Protein AF-A0AAN8VWY6-F1 (afdb_monomer)

Structure (mmCIF, N/CA/C/O backbone):
data_AF-A0AAN8VWY6-F1
#
_entry.id   AF-A0AAN8VWY6-F1
#
loop_
_atom_site.group_PDB
_atom_site.id
_atom_site.type_symbol
_atom_site.label_atom_id
_atom_site.label_alt_id
_atom_site.label_comp_id
_atom_site.label_asym_id
_atom_site.label_entity_id
_atom_site.label_seq_id
_atom_site.pdbx_PDB_ins_code
_atom_site.Cartn_x
_atom_site.Cartn_y
_atom_site.Cartn_z
_atom_site.occupancy
_atom_site.B_iso_or_equiv
_atom_site.auth_seq_id
_atom_site.auth_comp_id
_atom_site.auth_asym_id
_atom_site.auth_atom_id
_atom_site.pdbx_PDB_model_num
ATOM 1 N N . MET A 1 1 ? 8.980 4.380 -12.038 1.00 93.88 1 MET A N 1
ATOM 2 C CA . MET A 1 1 ? 10.421 4.209 -11.724 1.00 93.88 1 MET A CA 1
ATOM 3 C C . MET A 1 1 ? 11.357 4.432 -12.914 1.00 93.88 1 MET A C 1
ATOM 5 O O . MET A 1 1 ? 12.568 4.372 -12.727 1.00 93.88 1 MET A O 1
ATOM 9 N N . LYS A 1 2 ? 10.829 4.715 -14.115 1.00 95.88 2 LYS A N 1
ATOM 10 C CA . LYS A 1 2 ? 11.618 5.218 -15.242 1.00 95.88 2 LYS A CA 1
ATOM 11 C C . LYS A 1 2 ? 11.427 6.724 -15.380 1.00 95.88 2 LYS A C 1
ATOM 13 O O . LYS A 1 2 ? 10.359 7.226 -15.027 1.00 95.88 2 LYS A O 1
ATOM 18 N N . ASP A 1 3 ? 12.449 7.414 -15.858 1.00 96.75 3 ASP A N 1
ATOM 19 C CA . ASP A 1 3 ? 12.365 8.821 -16.234 1.00 96.75 3 ASP A CA 1
ATOM 20 C C . ASP A 1 3 ? 11.549 8.999 -17.539 1.00 96.75 3 ASP A C 1
ATOM 22 O O . ASP A 1 3 ? 11.211 8.009 -18.202 1.00 96.75 3 ASP A O 1
ATOM 26 N N . PRO A 1 4 ? 11.222 10.240 -17.948 1.00 97.50 4 PRO A N 1
ATOM 27 C CA . PRO A 1 4 ? 10.531 10.488 -19.217 1.00 97.50 4 PRO A CA 1
ATOM 28 C C . PRO A 1 4 ? 11.289 10.011 -20.471 1.00 97.50 4 PRO A C 1
ATOM 30 O O . PRO A 1 4 ? 10.675 9.862 -21.523 1.00 97.50 4 PRO A O 1
ATOM 33 N N . GLY A 1 5 ? 12.603 9.777 -20.381 1.00 97.38 5 GLY A N 1
ATOM 34 C CA . GLY A 1 5 ? 13.432 9.205 -21.447 1.00 97.38 5 GLY A CA 1
ATOM 35 C C . GLY A 1 5 ? 13.441 7.671 -21.478 1.00 97.38 5 GLY A C 1
ATOM 36 O O . GLY A 1 5 ? 14.010 7.087 -22.396 1.00 97.38 5 GLY A O 1
ATOM 37 N N . GLY A 1 6 ? 12.807 7.011 -20.505 1.00 96.56 6 GLY A N 1
ATOM 38 C CA . 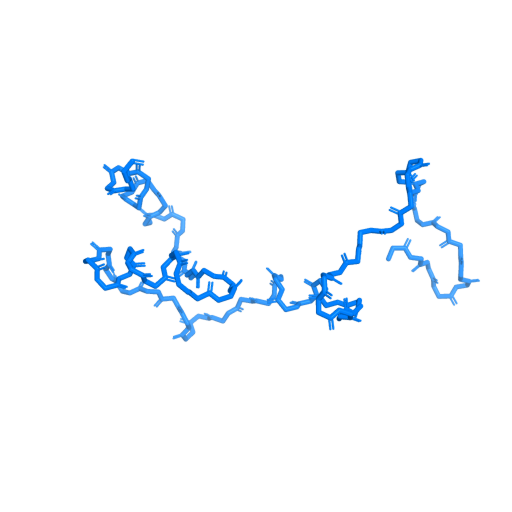GLY A 1 6 ? 12.739 5.557 -20.386 1.00 96.56 6 GLY A CA 1
ATOM 39 C C . GLY A 1 6 ? 13.899 4.913 -19.620 1.00 96.56 6 GLY A C 1
ATOM 40 O O . GLY A 1 6 ? 13.928 3.681 -19.522 1.00 96.56 6 GLY A O 1
ATOM 41 N N . ASN A 1 7 ? 14.821 5.696 -19.051 1.00 97.44 7 ASN A N 1
ATOM 42 C CA . ASN A 1 7 ? 15.915 5.175 -18.228 1.00 97.44 7 ASN A CA 1
ATOM 43 C C . ASN A 1 7 ? 15.428 4.877 -16.811 1.00 97.44 7 ASN A C 1
ATOM 45 O O . ASN A 1 7 ? 14.538 5.550 -16.293 1.00 97.44 7 ASN A O 1
ATOM 49 N N . TRP A 1 8 ? 16.024 3.882 -16.159 1.00 97.19 8 TRP A N 1
ATOM 50 C CA . TRP A 1 8 ? 15.749 3.597 -14.753 1.00 97.19 8 TRP A CA 1
ATOM 51 C C . TRP A 1 8 ? 16.313 4.698 -13.851 1.00 97.19 8 TRP A C 1
ATOM 53 O O . TRP A 1 8 ? 17.467 5.088 -13.997 1.00 97.19 8 TRP A O 1
ATOM 63 N N . ILE A 1 9 ? 15.500 5.180 -12.906 1.00 97.50 9 ILE A N 1
ATOM 64 C CA . ILE A 1 9 ? 15.942 6.150 -11.887 1.00 97.50 9 ILE A CA 1
ATOM 65 C C . ILE A 1 9 ? 16.817 5.444 -10.833 1.00 97.50 9 ILE A C 1
ATOM 67 O O . ILE A 1 9 ? 17.765 6.027 -10.317 1.00 97.50 9 ILE A O 1
ATOM 71 N N . TYR A 1 10 ? 16.508 4.173 -10.560 1.00 96.88 10 TYR A N 1
ATOM 72 C CA . TYR A 1 10 ? 17.270 3.241 -9.728 1.00 96.88 10 TYR A CA 1
ATOM 73 C C . TYR A 1 10 ? 17.172 1.843 -10.336 1.00 96.88 10 TYR A C 1
ATOM 75 O O . TYR A 1 10 ? 16.150 1.525 -10.954 1.00 96.88 10 TYR A O 1
ATOM 83 N N . ASP A 1 11 ? 18.200 1.016 -10.140 1.00 96.88 11 ASP A N 1
ATOM 84 C CA . ASP A 1 11 ? 18.205 -0.355 -10.650 1.00 96.88 11 ASP A CA 1
ATOM 85 C C . ASP A 1 11 ? 17.011 -1.148 -10.091 1.00 96.88 11 ASP A C 1
ATOM 87 O O . ASP A 1 11 ? 16.771 -1.130 -8.877 1.00 96.88 11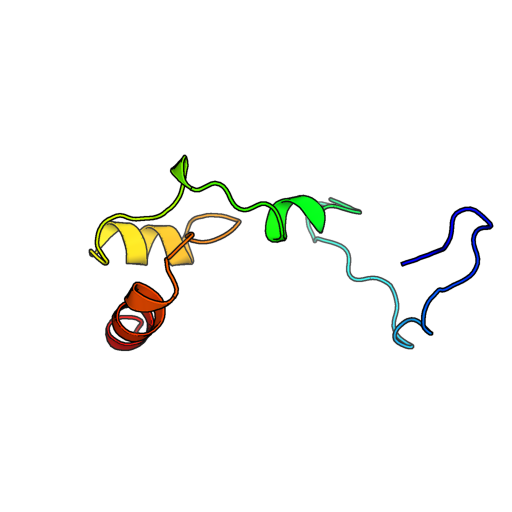 ASP A O 1
ATOM 91 N N . PRO A 1 12 ? 16.231 -1.826 -10.955 1.00 96.19 12 PRO A N 1
ATOM 92 C CA . PRO A 1 12 ? 15.131 -2.649 -10.490 1.00 96.19 12 PRO A CA 1
ATOM 93 C C . PRO A 1 12 ? 15.667 -3.881 -9.746 1.00 96.19 12 PRO A C 1
ATOM 95 O O . PRO A 1 12 ? 16.799 -4.317 -9.984 1.00 96.19 12 PRO A O 1
ATOM 98 N N . PRO A 1 13 ? 14.851 -4.495 -8.875 1.00 95.62 13 PRO A N 1
ATOM 99 C CA . PRO A 1 13 ? 15.162 -5.811 -8.335 1.00 95.62 13 PRO A CA 1
ATOM 100 C C . PRO A 1 13 ? 15.473 -6.825 -9.447 1.00 95.62 13 PRO A C 1
ATOM 102 O O . PRO A 1 13 ? 14.917 -6.750 -10.539 1.00 95.62 13 PRO A O 1
ATOM 105 N N . ALA A 1 14 ? 16.348 -7.793 -9.162 1.00 96.88 14 ALA A N 1
ATOM 106 C CA . ALA A 1 14 ? 16.834 -8.758 -10.157 1.00 96.88 14 ALA A CA 1
ATOM 107 C C . ALA A 1 14 ? 15.806 -9.834 -10.567 1.00 96.88 14 ALA A C 1
ATOM 109 O O . ALA A 1 14 ? 16.100 -10.663 -11.425 1.00 96.88 14 ALA A O 1
ATOM 110 N N . TYR A 1 15 ? 14.639 -9.862 -9.924 1.00 95.88 15 TYR A N 1
ATOM 111 C CA . TYR A 1 15 ? 13.560 -10.804 -10.210 1.00 95.88 15 TYR A CA 1
ATOM 112 C C . TYR A 1 15 ? 12.519 -10.188 -11.159 1.00 95.88 15 TYR A C 1
ATOM 114 O O . TYR A 1 15 ? 12.443 -8.970 -11.318 1.00 95.88 15 TYR A O 1
ATOM 122 N N . GLU A 1 16 ? 11.704 -11.042 -11.781 1.00 93.94 16 GLU A N 1
ATOM 123 C CA . GLU A 1 16 ? 10.640 -10.614 -12.698 1.00 93.94 16 GLU A CA 1
ATOM 124 C C . GLU A 1 16 ? 9.567 -9.763 -11.998 1.00 93.94 16 GLU A C 1
ATOM 126 O O . GLU A 1 16 ? 9.285 -9.988 -10.821 1.00 93.94 16 GLU A O 1
ATOM 131 N N . PRO A 1 17 ? 8.918 -8.810 -12.693 1.00 91.75 17 PRO A N 1
ATOM 132 C CA . PRO A 1 17 ? 7.888 -7.970 -12.093 1.00 91.75 17 PRO A CA 1
ATOM 133 C C . PRO A 1 17 ? 6.821 -8.778 -11.350 1.00 91.75 17 PRO A C 1
ATOM 135 O O . PRO A 1 17 ? 6.356 -9.814 -11.825 1.00 91.75 17 PRO A O 1
ATOM 138 N N . ILE A 1 18 ? 6.401 -8.269 -10.193 1.00 92.12 18 ILE A N 1
ATOM 139 C CA . ILE A 1 18 ? 5.278 -8.841 -9.451 1.00 92.12 18 ILE A CA 1
ATOM 140 C C . ILE A 1 18 ? 4.003 -8.564 -10.255 1.00 92.12 18 ILE A C 1
ATOM 142 O O . ILE A 1 18 ? 3.724 -7.414 -10.600 1.00 92.12 18 ILE A O 1
ATOM 146 N N . VAL A 1 19 ? 3.246 -9.619 -10.553 1.00 92.19 19 VAL A N 1
ATOM 147 C CA . VAL A 1 19 ? 1.973 -9.560 -11.282 1.00 92.19 19 VAL A CA 1
ATOM 148 C C . VAL A 1 19 ? 0.895 -10.213 -10.425 1.00 92.19 19 VAL A C 1
ATOM 150 O O . VAL A 1 19 ? 1.153 -11.228 -9.777 1.00 92.19 19 VAL A O 1
ATOM 153 N N . ALA A 1 20 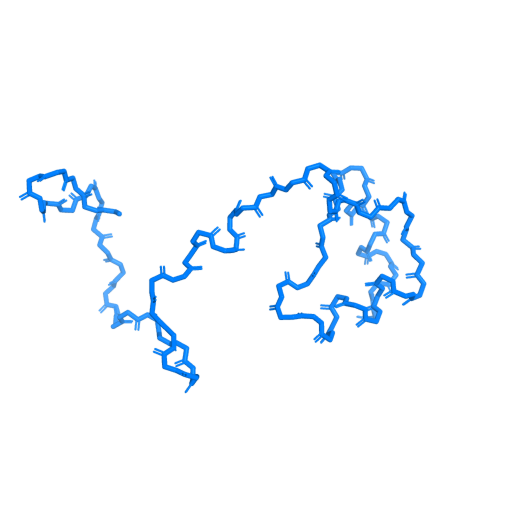? -0.297 -9.619 -10.399 1.00 91.00 20 ALA A N 1
ATOM 154 C CA . ALA A 1 20 ? -1.424 -10.167 -9.659 1.00 91.00 20 ALA A CA 1
ATOM 155 C C . ALA A 1 20 ? -1.962 -11.444 -10.324 1.00 91.00 20 ALA A C 1
ATOM 157 O O . ALA A 1 20 ? -1.942 -11.579 -11.549 1.00 91.00 20 ALA A O 1
ATOM 158 N N . GLU A 1 21 ? -2.491 -12.366 -9.518 1.00 92.50 21 GLU A N 1
ATOM 159 C CA . GLU A 1 21 ? -3.114 -13.603 -10.014 1.00 92.50 21 GLU A CA 1
ATOM 160 C C . GLU A 1 21 ? -4.319 -13.318 -10.927 1.00 92.50 21 GLU A C 1
ATOM 162 O O . GLU A 1 21 ? -4.545 -14.029 -11.903 1.00 92.50 21 GLU A O 1
ATOM 167 N N . ASP A 1 22 ? -5.046 -12.228 -10.659 1.00 91.56 22 ASP A N 1
ATOM 168 C CA . ASP A 1 22 ? -6.176 -11.763 -11.470 1.00 91.56 22 ASP A CA 1
ATOM 169 C C . ASP A 1 22 ? -5.759 -11.094 -12.799 1.00 91.56 22 ASP A C 1
ATOM 171 O O . ASP A 1 22 ? -6.612 -10.673 -13.580 1.00 91.56 22 ASP A O 1
ATOM 175 N N . GLY A 1 23 ? -4.452 -11.004 -13.075 1.00 90.31 23 GLY A N 1
ATOM 176 C CA . GLY A 1 23 ? -3.891 -10.403 -14.283 1.00 90.31 23 GLY A CA 1
ATOM 177 C C . GLY A 1 23 ? -3.820 -8.874 -14.266 1.00 90.31 23 GLY A C 1
ATOM 178 O O . GLY A 1 23 ? -3.380 -8.282 -15.254 1.00 90.31 23 GLY A O 1
ATOM 179 N N . THR A 1 24 ? -4.214 -8.216 -13.170 1.00 91.88 24 THR A N 1
ATOM 180 C CA . THR A 1 24 ? -4.054 -6.766 -13.015 1.00 91.88 24 THR A CA 1
ATOM 181 C C . THR A 1 24 ? -2.568 -6.399 -13.018 1.00 91.88 24 THR A C 1
ATOM 183 O O . THR A 1 24 ? -1.756 -6.990 -12.304 1.00 91.88 24 THR A O 1
ATOM 186 N N . VAL A 1 25 ? -2.208 -5.387 -13.809 1.00 92.44 25 VAL A N 1
ATOM 187 C CA . VAL A 1 25 ? -0.846 -4.847 -13.902 1.00 92.44 25 VAL A C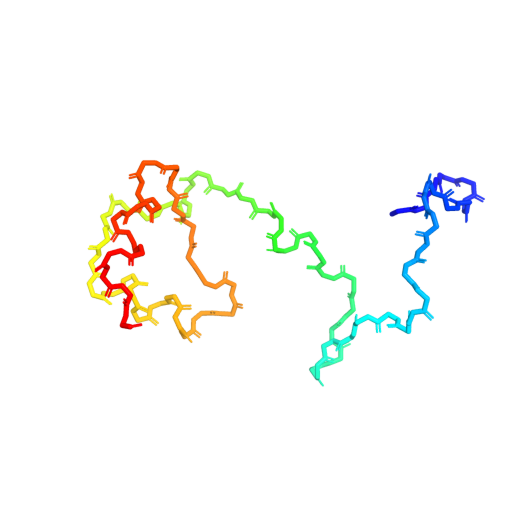A 1
ATOM 188 C C . VAL A 1 25 ? -0.850 -3.345 -13.640 1.00 92.44 25 VAL A C 1
ATOM 190 O O . VAL A 1 25 ? -1.825 -2.660 -13.935 1.00 92.44 25 VAL A O 1
ATOM 193 N N . HIS A 1 26 ? 0.271 -2.830 -13.128 1.00 91.00 26 HIS A N 1
ATOM 194 C CA . HIS A 1 26 ? 0.517 -1.392 -12.940 1.00 91.00 26 HIS A CA 1
ATOM 195 C C . HIS A 1 26 ? -0.458 -0.669 -11.991 1.00 91.00 26 HIS A C 1
ATOM 197 O O . HIS A 1 26 ? -0.705 0.514 -12.177 1.00 91.00 26 HIS A O 1
ATOM 203 N N . ASN A 1 27 ? -0.959 -1.349 -10.959 1.00 93.19 27 ASN A N 1
ATOM 204 C CA . ASN A 1 27 ? -1.936 -0.822 -9.997 1.00 93.19 27 ASN A CA 1
ATOM 205 C C . ASN A 1 27 ? -1.323 -0.314 -8.679 1.00 93.19 27 ASN A C 1
ATOM 207 O O . ASN A 1 27 ? -2.007 -0.266 -7.659 1.00 93.19 27 ASN A O 1
ATOM 211 N N . LEU A 1 28 ? -0.027 0.012 -8.662 1.00 94.31 28 LEU A N 1
ATOM 212 C CA . LEU A 1 28 ? 0.654 0.485 -7.449 1.00 94.31 28 LEU A CA 1
ATOM 213 C C . LEU A 1 28 ? 0.010 1.765 -6.891 1.00 94.31 28 LEU A C 1
ATOM 215 O O . LEU A 1 28 ? -0.021 1.960 -5.682 1.00 94.31 28 LEU A O 1
ATOM 219 N N . ASP A 1 29 ? -0.505 2.622 -7.768 1.00 94.75 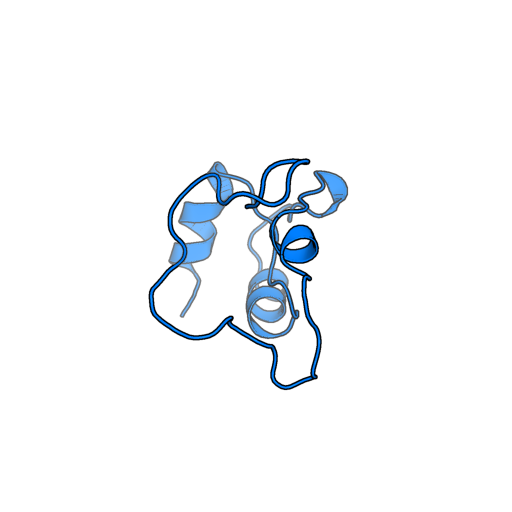29 ASP A N 1
ATOM 220 C CA . ASP A 1 29 ? -1.222 3.844 -7.414 1.00 94.75 29 ASP A CA 1
ATOM 221 C C . ASP A 1 29 ? -2.413 3.576 -6.488 1.00 94.75 29 ASP A C 1
ATOM 223 O O . ASP A 1 29 ? -2.574 4.295 -5.511 1.00 94.75 29 ASP A O 1
ATOM 227 N N . GLN A 1 30 ? -3.158 2.489 -6.705 1.00 92.69 30 GLN A N 1
ATOM 228 C CA . GLN A 1 30 ? -4.318 2.120 -5.880 1.00 92.69 30 GLN A CA 1
ATOM 229 C C . GLN A 1 30 ? -3.945 1.766 -4.434 1.00 92.69 30 GLN A C 1
ATOM 231 O O . GLN A 1 30 ? -4.771 1.899 -3.540 1.00 92.69 30 GLN A O 1
ATOM 236 N N . TYR A 1 31 ? -2.708 1.320 -4.197 1.00 93.62 31 TYR A N 1
ATOM 237 C CA . TYR A 1 31 ? -2.193 1.033 -2.852 1.00 93.62 31 TYR A CA 1
ATOM 238 C C . TYR A 1 31 ? -1.533 2.253 -2.196 1.00 93.62 31 TYR A C 1
ATOM 240 O O . TYR A 1 31 ? -1.297 2.248 -0.991 1.00 93.62 31 TYR A O 1
ATOM 248 N N . LEU A 1 32 ? -1.174 3.271 -2.985 1.00 95.19 32 LEU A N 1
ATOM 249 C CA . LEU A 1 32 ? -0.551 4.505 -2.499 1.00 95.19 32 LEU A CA 1
ATOM 250 C C . LEU A 1 32 ? -1.564 5.628 -2.286 1.00 95.19 32 LEU A C 1
ATOM 252 O O . LEU A 1 32 ? -1.296 6.553 -1.517 1.00 95.19 32 LEU A O 1
ATOM 256 N N . GLU A 1 33 ? -2.681 5.590 -3.007 1.00 95.19 33 GLU A N 1
ATOM 257 C CA . GLU A 1 33 ? -3.740 6.572 -2.882 1.00 95.19 33 GLU A CA 1
ATOM 258 C C . GLU A 1 33 ? -4.322 6.531 -1.468 1.00 95.19 33 GLU A C 1
ATOM 260 O O . GLU A 1 33 ? -4.704 5.488 -0.946 1.00 95.19 33 GLU A O 1
ATOM 265 N N . MET A 1 34 ? -4.362 7.700 -0.836 1.00 94.31 34 MET A N 1
ATOM 266 C CA . MET A 1 34 ? -4.923 7.882 0.493 1.00 94.31 34 MET A CA 1
ATOM 267 C C . MET A 1 34 ? -5.857 9.080 0.454 1.00 94.31 34 MET A C 1
ATOM 269 O O . MET A 1 34 ? -5.468 10.174 0.036 1.00 94.31 34 MET A O 1
ATOM 273 N N . SER A 1 35 ? -7.076 8.887 0.941 1.00 94.44 35 SER A N 1
ATOM 274 C CA . SER A 1 35 ? -8.069 9.942 1.092 1.00 94.44 35 SER A CA 1
ATOM 275 C C . SER A 1 35 ? -8.424 10.106 2.559 1.00 94.44 35 SER A C 1
ATOM 277 O O . SER A 1 35 ? -8.745 9.143 3.248 1.00 94.44 35 SER A O 1
ATOM 279 N N . ALA A 1 36 ? -8.456 11.349 3.037 1.00 93.06 36 ALA A N 1
ATOM 280 C CA . ALA A 1 36 ? -8.923 11.642 4.391 1.00 93.06 36 ALA A CA 1
ATOM 281 C C . ALA A 1 36 ? -10.386 11.208 4.626 1.00 93.06 36 ALA A C 1
ATOM 283 O O . ALA A 1 36 ? -10.792 11.037 5.772 1.00 93.06 36 ALA A O 1
ATOM 284 N N . ALA A 1 37 ? -11.175 11.041 3.556 1.00 94.25 37 ALA A N 1
ATOM 285 C CA . ALA A 1 37 ? -12.549 10.554 3.643 1.00 94.25 37 ALA A CA 1
ATOM 286 C C . ALA A 1 37 ? -12.638 9.060 3.997 1.00 94.25 37 ALA A C 1
ATOM 288 O O . ALA A 1 37 ? -13.644 8.647 4.570 1.00 94.25 37 ALA A O 1
ATOM 289 N N . ASP A 1 38 ? -11.590 8.291 3.696 1.00 93.31 38 ASP A N 1
ATOM 290 C CA . ASP A 1 38 ? -11.557 6.834 3.866 1.00 93.31 38 ASP A CA 1
ATOM 291 C C . ASP A 1 38 ? -10.907 6.417 5.197 1.00 93.31 38 ASP A C 1
ATOM 293 O O . ASP A 1 38 ? -10.819 5.233 5.513 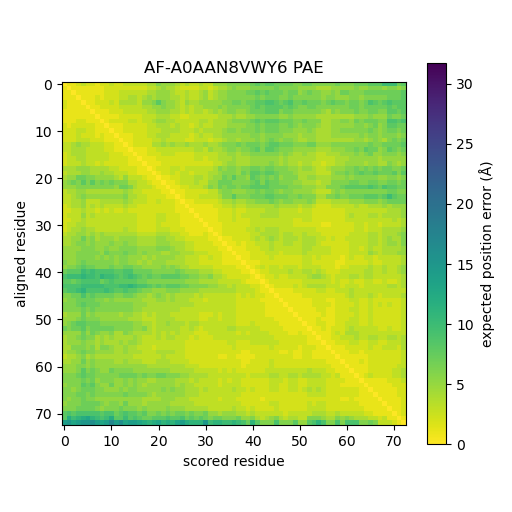1.00 93.31 38 ASP A O 1
ATOM 297 N N . VAL A 1 39 ? -10.456 7.390 5.997 1.00 95.00 39 VAL A N 1
ATOM 298 C CA . VAL A 1 39 ? -9.847 7.144 7.307 1.00 95.00 39 VAL A CA 1
ATOM 299 C C . VAL A 1 39 ? -10.908 6.647 8.287 1.00 95.00 39 VAL A C 1
ATOM 301 O O . VAL A 1 39 ? -11.920 7.315 8.531 1.00 95.00 39 VAL A O 1
ATOM 304 N N . VAL A 1 40 ? -10.651 5.491 8.896 1.00 93.81 40 VAL A N 1
ATOM 305 C CA . VAL A 1 40 ? -11.522 4.933 9.936 1.00 93.81 40 VAL A CA 1
ATOM 306 C C . VAL A 1 40 ? -11.552 5.848 11.159 1.00 93.81 40 VAL A C 1
ATOM 308 O O . VAL A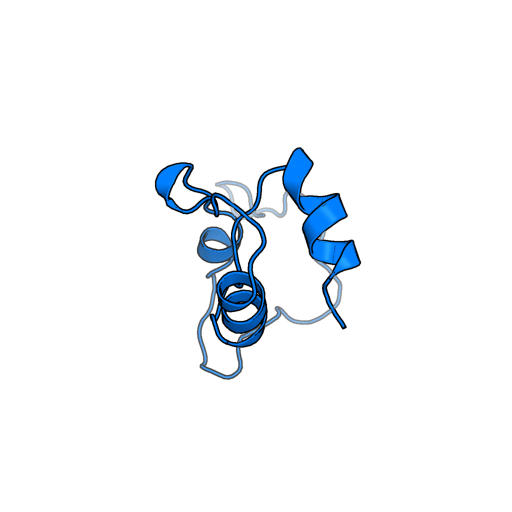 1 40 ? -10.563 6.479 11.528 1.00 93.81 40 VAL A O 1
ATOM 311 N N . LYS A 1 41 ? -12.707 5.949 11.818 1.00 91.12 41 LYS A N 1
ATOM 312 C CA . LYS A 1 41 ? -12.863 6.857 12.968 1.00 91.12 41 LYS A CA 1
ATOM 313 C C . LYS A 1 41 ? -12.390 6.229 14.275 1.00 91.12 41 LYS A C 1
ATOM 315 O O . LYS A 1 41 ? -11.712 6.900 15.045 1.00 91.12 41 LYS A O 1
ATOM 320 N N . ASN A 1 42 ? -12.720 4.958 14.481 1.00 92.31 42 ASN A N 1
ATOM 321 C CA . ASN A 1 42 ? -12.353 4.160 15.647 1.00 92.31 42 ASN A CA 1
ATOM 322 C C . ASN A 1 42 ? -11.930 2.767 15.177 1.00 92.31 42 ASN A C 1
ATOM 324 O O . ASN A 1 42 ? -12.402 2.312 14.135 1.00 92.31 42 ASN A O 1
ATOM 328 N N . ILE A 1 43 ? -11.088 2.087 15.954 1.00 93.31 43 ILE A N 1
ATOM 329 C CA . ILE A 1 43 ? -10.738 0.688 15.707 1.00 93.31 43 ILE A CA 1
ATOM 330 C C . ILE A 1 43 ? -11.759 -0.202 16.421 1.00 93.31 43 ILE A C 1
ATOM 332 O O . ILE A 1 43 ? -11.661 -0.472 17.616 1.00 93.31 43 ILE A O 1
ATOM 336 N N . GLU A 1 44 ? -12.773 -0.626 15.678 1.00 92.50 44 GLU A N 1
ATOM 337 C CA . GLU A 1 44 ? -13.842 -1.508 16.149 1.00 92.50 44 GLU A CA 1
ATOM 338 C C . GLU A 1 44 ? -13.814 -2.840 15.372 1.00 92.50 44 GLU A C 1
ATOM 340 O O . GLU A 1 44 ? -13.010 -3.031 14.458 1.00 92.50 44 GLU A O 1
ATOM 345 N N . MET A 1 45 ? -14.649 -3.808 15.766 1.00 90.44 45 MET A N 1
ATOM 346 C CA . MET A 1 45 ? -14.628 -5.161 15.183 1.00 90.44 45 MET A CA 1
ATOM 347 C C . MET A 1 45 ? -14.865 -5.153 13.663 1.00 90.44 45 MET A C 1
ATOM 349 O O . MET A 1 45 ? -14.258 -5.936 12.942 1.00 90.44 45 MET A O 1
ATOM 353 N N . ASP A 1 46 ? -15.707 -4.243 13.175 1.00 92.06 46 ASP A N 1
ATOM 354 C CA . ASP A 1 46 ? -15.990 -4.056 11.750 1.00 92.06 46 ASP A CA 1
ATOM 355 C C . ASP A 1 46 ? -14.751 -3.618 10.955 1.00 92.06 46 ASP A C 1
ATOM 357 O O . ASP A 1 46 ? -14.541 -4.087 9.839 1.00 92.06 46 ASP A O 1
ATOM 361 N N . VAL A 1 47 ? -13.893 -2.778 11.539 1.00 93.38 47 VAL A N 1
ATOM 362 C CA . VAL A 1 47 ? -12.609 -2.376 10.947 1.00 93.38 47 VAL A CA 1
ATOM 363 C C . VAL A 1 47 ? -11.643 -3.557 10.871 1.00 93.38 47 VAL A C 1
ATOM 365 O O . VAL A 1 47 ? -10.922 -3.690 9.883 1.00 93.38 47 VAL A O 1
ATOM 368 N N . ILE A 1 48 ? -11.637 -4.435 11.877 1.00 92.88 48 ILE A N 1
ATOM 369 C CA . ILE A 1 48 ? -10.809 -5.650 11.866 1.00 92.88 48 ILE A CA 1
ATOM 370 C C . ILE A 1 48 ? -11.307 -6.636 10.809 1.00 92.88 48 ILE A C 1
ATOM 372 O O . ILE A 1 48 ? -10.505 -7.166 10.043 1.00 92.88 48 ILE A O 1
ATOM 376 N N . ASP A 1 49 ? -12.619 -6.833 10.702 1.00 93.62 49 ASP A N 1
ATOM 377 C CA . ASP A 1 49 ? -13.204 -7.664 9.650 1.00 93.62 49 ASP A CA 1
ATOM 378 C C . ASP A 1 49 ? -12.890 -7.094 8.254 1.00 93.62 49 ASP A C 1
ATOM 380 O O . ASP A 1 49 ? -12.496 -7.836 7.347 1.00 93.62 49 ASP A O 1
ATOM 384 N N . ALA A 1 50 ? -12.997 -5.772 8.080 1.00 94.50 50 ALA A N 1
ATOM 385 C CA . ALA A 1 50 ? -12.652 -5.084 6.838 1.00 94.50 50 ALA A CA 1
ATOM 386 C C . ALA A 1 50 ? -11.159 -5.214 6.498 1.00 94.50 50 ALA A C 1
ATOM 388 O O . ALA A 1 50 ? -10.822 -5.467 5.346 1.00 94.50 50 ALA A O 1
ATOM 389 N N . LEU A 1 51 ? -10.259 -5.132 7.484 1.00 94.19 51 LEU A N 1
ATOM 390 C CA . LEU A 1 51 ? -8.815 -5.291 7.277 1.00 94.19 51 LEU A CA 1
ATOM 391 C C . LEU A 1 51 ? -8.463 -6.614 6.575 1.00 94.19 51 LEU A C 1
ATOM 393 O O . LEU A 1 51 ? -7.547 -6.638 5.755 1.00 94.19 51 LEU A O 1
ATOM 397 N N . PHE A 1 52 ? -9.180 -7.698 6.881 1.00 93.25 52 PHE A N 1
ATOM 398 C CA . PHE A 1 52 ? -8.918 -9.021 6.304 1.00 93.25 52 PHE A CA 1
ATOM 399 C C . PHE A 1 52 ? -9.758 -9.356 5.069 1.00 93.25 52 PHE A C 1
ATOM 401 O O . PHE A 1 52 ? -9.395 -10.268 4.323 1.00 93.25 52 PHE A O 1
ATOM 408 N N . SER A 1 53 ? -10.885 -8.675 4.864 1.00 95.19 53 SER A N 1
ATOM 409 C CA . SER A 1 53 ? -11.818 -8.976 3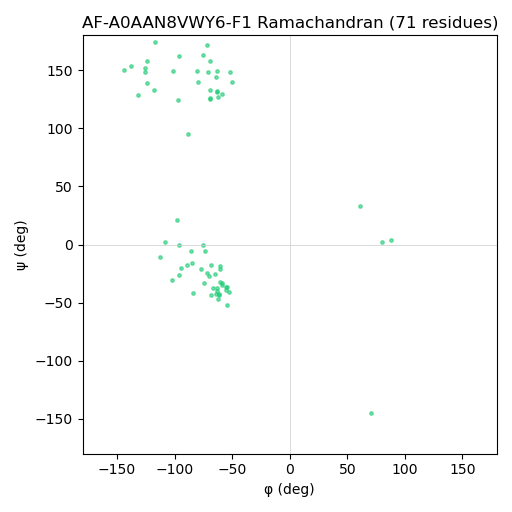.771 1.00 95.19 53 SER A CA 1
ATOM 410 C C . SER A 1 53 ? -11.716 -8.009 2.593 1.00 95.19 53 SER A C 1
ATOM 412 O O . SER A 1 53 ? -11.938 -8.422 1.453 1.00 95.19 53 SER A O 1
ATOM 414 N N . GLU A 1 54 ? -11.345 -6.752 2.837 1.00 94.44 54 GLU A N 1
ATOM 415 C CA . GLU A 1 54 ? -11.208 -5.740 1.796 1.00 94.44 54 GLU A CA 1
ATOM 416 C C . GLU A 1 54 ? -9.885 -5.885 1.041 1.00 94.44 54 GLU A C 1
ATOM 418 O O . GLU A 1 54 ? -8.819 -6.094 1.620 1.00 94.44 54 GLU A O 1
ATOM 423 N N . LYS A 1 55 ? -9.936 -5.704 -0.285 1.00 91.19 55 LYS A N 1
ATOM 424 C CA . LYS A 1 55 ? -8.783 -5.894 -1.188 1.00 91.19 55 LYS A CA 1
ATOM 425 C C . LYS A 1 55 ? -7.553 -5.067 -0.791 1.00 91.19 55 LYS A C 1
ATOM 427 O O . LYS A 1 55 ? -6.424 -5.515 -0.989 1.00 91.19 55 LYS A O 1
ATOM 432 N N . PHE A 1 56 ? -7.780 -3.854 -0.295 1.00 92.50 56 PHE A N 1
ATOM 433 C CA . PHE A 1 56 ? -6.732 -2.889 0.046 1.00 92.50 56 PHE A CA 1
ATOM 434 C C . PHE A 1 56 ? -6.558 -2.709 1.561 1.00 92.50 56 PHE A C 1
ATOM 436 O O . PHE A 1 56 ? -5.725 -1.913 1.987 1.00 92.50 56 PHE A O 1
ATOM 443 N N . GLY A 1 57 ? -7.312 -3.455 2.373 1.00 94.44 57 GLY A N 1
ATOM 444 C CA . GLY A 1 57 ? -7.364 -3.273 3.819 1.00 94.44 57 GLY A CA 1
ATOM 445 C C . GLY A 1 57 ? -8.086 -1.985 4.223 1.00 94.44 57 GLY A C 1
ATOM 446 O O . GLY A 1 57 ? -9.059 -1.578 3.590 1.00 94.44 57 GLY A O 1
ATOM 447 N N . VAL A 1 58 ? -7.610 -1.353 5.297 1.00 95.56 58 VAL A N 1
ATOM 448 C CA . VAL A 1 58 ? -8.213 -0.149 5.890 1.00 95.56 58 VAL A CA 1
ATOM 449 C C . VAL A 1 58 ? -7.193 0.978 6.003 1.00 95.56 58 VAL A 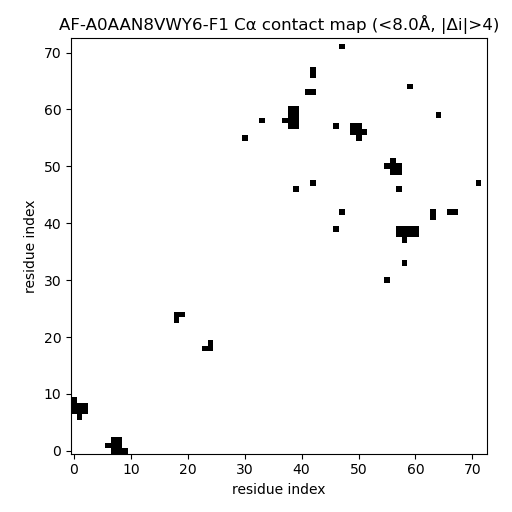C 1
ATOM 451 O O . VAL A 1 58 ? -6.005 0.736 6.224 1.00 95.56 58 VAL A O 1
ATOM 454 N N . LEU A 1 59 ? -7.662 2.221 5.891 1.00 96.00 59 LEU A N 1
ATOM 455 C CA . LEU A 1 59 ? -6.834 3.405 6.083 1.00 96.00 59 LEU A CA 1
ATOM 456 C C . LEU A 1 59 ? -6.999 3.933 7.511 1.00 96.00 59 LEU A C 1
ATOM 458 O O . LEU A 1 59 ? -8.106 4.247 7.949 1.00 96.00 59 LEU A O 1
ATOM 462 N N . VAL A 1 60 ? -5.886 4.059 8.228 1.00 95.62 60 VAL A N 1
ATOM 463 C CA . VAL A 1 60 ? -5.848 4.537 9.617 1.00 95.62 60 VAL A CA 1
ATOM 464 C C . VAL A 1 60 ? -4.918 5.735 9.749 1.00 95.62 60 VAL A C 1
ATOM 466 O O . VAL A 1 60 ? -4.017 5.934 8.932 1.00 95.62 60 VAL A O 1
ATOM 469 N N . THR A 1 61 ? -5.112 6.539 10.789 1.00 94.94 61 THR A N 1
ATOM 470 C CA . THR A 1 61 ? -4.138 7.574 11.147 1.00 94.94 61 THR A CA 1
ATOM 471 C C . THR A 1 61 ? -2.905 6.970 11.819 1.00 94.94 61 THR A C 1
ATOM 473 O O . THR A 1 61 ? -2.942 5.865 12.362 1.00 94.94 61 THR A O 1
ATOM 476 N N . GLU A 1 62 ? -1.818 7.743 11.874 1.00 92.88 62 GLU A N 1
ATOM 477 C CA . GLU A 1 62 ? -0.620 7.389 12.649 1.00 92.88 62 GLU A CA 1
ATOM 478 C C . GLU A 1 62 ? -0.960 7.056 14.113 1.00 92.88 62 GLU A C 1
ATOM 480 O O . GLU A 1 62 ? -0.476 6.068 14.654 1.00 92.88 62 GLU A O 1
ATOM 485 N N . THR A 1 63 ? -1.861 7.822 14.737 1.00 91.75 63 THR A N 1
ATOM 486 C CA . THR A 1 63 ? -2.255 7.613 16.140 1.00 91.75 63 THR A CA 1
ATOM 487 C C . THR A 1 63 ? -3.083 6.347 16.363 1.00 91.75 63 THR A C 1
ATOM 489 O O . THR A 1 63 ? -3.076 5.813 17.464 1.00 91.75 63 THR A O 1
ATOM 492 N N . GLN A 1 64 ? -3.813 5.880 15.348 1.00 94.00 64 GLN A N 1
ATOM 493 C CA . GLN A 1 64 ? -4.634 4.665 15.416 1.00 94.00 64 GLN A CA 1
ATOM 494 C C . GLN A 1 64 ? -3.831 3.394 15.116 1.00 94.00 64 GLN A C 1
ATOM 496 O O . GLN A 1 64 ? -4.293 2.295 15.408 1.00 94.00 64 GLN A O 1
ATOM 501 N N . MET A 1 65 ? -2.636 3.522 14.532 1.00 93.56 65 MET A N 1
ATOM 502 C CA . MET A 1 65 ? -1.830 2.377 14.113 1.00 93.56 65 MET A CA 1
ATOM 503 C C . MET A 1 65 ? -1.450 1.475 15.297 1.00 93.56 65 MET A C 1
ATOM 505 O O . MET A 1 65 ? -1.565 0.256 15.194 1.00 93.56 65 MET A O 1
ATOM 509 N N . GLU A 1 66 ? -1.046 2.053 16.432 1.00 92.81 66 GLU A N 1
ATOM 510 C CA . GLU A 1 66 ? -0.719 1.276 17.639 1.00 92.81 66 GLU A CA 1
ATOM 511 C C . GLU A 1 66 ? -1.938 0.527 18.193 1.00 92.81 66 GLU A C 1
ATOM 513 O O . GLU A 1 66 ? -1.837 -0.647 18.551 1.00 92.81 66 GLU A O 1
ATOM 518 N N . GLU A 1 67 ? -3.098 1.187 18.225 1.00 93.12 67 GLU A N 1
ATOM 519 C CA . GLU A 1 67 ? -4.358 0.587 18.670 1.00 93.12 67 GLU A CA 1
ATOM 520 C C . GLU A 1 67 ? -4.753 -0.581 17.763 1.00 93.12 67 GLU A C 1
ATOM 522 O O . GLU A 1 67 ? -5.029 -1.672 18.265 1.00 93.12 67 GLU A O 1
ATOM 527 N N . LEU A 1 68 ? -4.683 -0.392 16.441 1.00 93.88 68 LEU A N 1
ATOM 528 C CA . LEU A 1 68 ? -4.968 -1.427 15.451 1.00 93.88 68 LEU A CA 1
ATOM 529 C C . LEU A 1 68 ? -4.121 -2.683 15.690 1.00 93.88 68 LEU A C 1
ATOM 531 O O . LEU A 1 68 ? -4.664 -3.777 15.825 1.00 93.88 68 LEU A O 1
ATOM 535 N N . PHE A 1 69 ? -2.800 -2.538 15.816 1.00 92.31 69 PHE A N 1
ATOM 536 C CA . PHE A 1 69 ? -1.916 -3.684 16.056 1.00 92.31 69 PHE A CA 1
ATOM 537 C C . PHE A 1 69 ? -2.085 -4.331 17.435 1.00 92.31 69 PHE A C 1
ATOM 539 O O . PHE A 1 69 ? -1.668 -5.472 17.612 1.00 92.31 69 PHE A O 1
ATOM 546 N N . SER A 1 70 ? -2.700 -3.648 18.405 1.00 92.00 70 SER A N 1
ATOM 547 C CA . SER A 1 70 ? -2.993 -4.238 19.717 1.00 92.00 70 SER A CA 1
ATOM 548 C C . SER A 1 70 ? -4.198 -5.187 19.714 1.00 92.00 70 SER A C 1
ATOM 550 O O . SER A 1 70 ? -4.316 -6.017 20.616 1.00 92.00 70 SER A O 1
ATOM 552 N N . VAL A 1 71 ? -5.086 -5.063 18.720 1.00 89.75 71 VAL A N 1
ATOM 553 C CA . VAL A 1 71 ? -6.331 -5.844 18.614 1.00 89.75 71 VAL A CA 1
ATOM 554 C C . VAL A 1 71 ? -6.350 -6.820 17.435 1.00 89.75 71 VAL A C 1
ATOM 556 O O . VAL A 1 71 ? -7.242 -7.666 17.369 1.00 89.75 71 VAL A O 1
ATOM 559 N N . ILE A 1 72 ? -5.383 -6.724 16.515 1.00 86.50 72 ILE A N 1
ATOM 560 C CA . ILE A 1 72 ? -5.161 -7.745 15.486 1.00 86.50 72 ILE A CA 1
ATOM 561 C C . ILE A 1 72 ? -4.761 -9.070 16.180 1.00 86.50 72 ILE A C 1
ATOM 563 O O . ILE A 1 72 ? -3.881 -9.037 17.044 1.00 86.50 72 ILE A O 1
ATOM 567 N N . PRO A 1 73 ? -5.393 -10.212 15.833 1.00 76.12 73 PRO A N 1
ATOM 568 C CA . PRO A 1 73 ? -5.087 -11.526 16.413 1.00 76.12 73 PRO A CA 1
ATOM 569 C C . PRO A 1 73 ? -3.642 -12.011 16.234 1.00 76.12 73 PRO A C 1
ATOM 571 O O . PRO A 1 73 ? -3.030 -11.708 15.184 1.00 76.12 73 PRO A O 1
#

pLDDT: mean 93.54, std 2.93, range [76.12, 97.5]

Foldseek 3Di:
DADPVRHDPDDDPPDDDDADPVRDPDCVCVLVDDDPVQEDDADDPVLLVQQVPPPNRGHYDPVCPVVNVVPND

Mean predicted aligned error: 3.92 Å

Organism: NCBI:txid194707

InterPro domains:
  IPR023128 Protein N-terminal glutamine amidohydrolase, alpha beta roll [PF09764] (1-69)
  IPR039733 Protein N-terminal glutamine amidohydrolase [PTHR13035] (1-71)

Secondary structure (DSSP, 8-state):
-B-TTS-BSSPPPSSPPP--TT---S-HHHHH---GGGB-SS--HHHHHHHHHSTT--B--HHHHHHHHHH--

Solvent-accessible surface area (backbone atoms only — not comparable to full-atom values): 5025 Å² total; per-residue (Å²): 112,56,47,99,87,68,48,68,76,58,87,74,73,98,64,81,82,93,67,47,94,89,66,59,70,91,61,62,61,74,77,66,65,80,55,86,86,61,43,58,88,68,91,46,72,68,50,56,53,37,42,77,68,39,96,84,41,72,49,67,50,80,85,45,48,66,59,46,65,72,70,58,132

Sequence (73 aa):
MKDPGGNWIYDPPAYEPIVAEDGTVHNLDQYLEMSAADVVKNIEMDVIDALFSEKFGVLVTETQMEELFSVIP

Radius of gyration: 16.73 Å; Cα contacts (8 Å, |Δi|>4): 37; chains: 1; bounding box: 34×25×41 Å